Protein AF-A0A849S636-F1 (afdb_monomer)

Structure (mmCIF, N/CA/C/O backbone):
data_AF-A0A849S636-F1
#
_entry.id   AF-A0A849S636-F1
#
loop_
_atom_site.group_PDB
_atom_site.id
_atom_site.type_symbol
_atom_site.label_atom_id
_atom_site.label_alt_id
_atom_site.label_comp_id
_atom_site.label_asym_id
_atom_site.label_entity_id
_atom_site.label_seq_id
_atom_site.pdbx_PDB_ins_code
_atom_site.Cartn_x
_atom_site.Cartn_y
_atom_site.Cartn_z
_atom_site.occupancy
_atom_site.B_iso_or_equiv
_atom_site.auth_seq_id
_atom_site.auth_comp_id
_atom_site.auth_asym_id
_atom_site.auth_atom_id
_atom_site.pdbx_PDB_model_num
ATOM 1 N N . MET A 1 1 ? -4.648 1.245 20.696 1.00 44.38 1 MET A N 1
ATOM 2 C CA . MET A 1 1 ? -3.446 0.799 19.975 1.00 44.38 1 MET A CA 1
ATOM 3 C C . MET A 1 1 ? -3.841 0.843 18.514 1.00 44.38 1 MET A C 1
ATOM 5 O O . MET A 1 1 ? -4.374 -0.141 18.025 1.00 44.38 1 MET A O 1
ATOM 9 N N . GLY A 1 2 ? -3.817 2.039 17.916 1.00 49.69 2 GLY A N 1
ATOM 10 C CA . GLY A 1 2 ? -4.003 2.173 16.470 1.00 49.69 2 GLY A CA 1
ATOM 11 C C . GLY A 1 2 ? -2.745 1.643 15.792 1.00 49.69 2 GLY A C 1
ATOM 12 O O . GLY A 1 2 ? -1.677 1.720 16.397 1.00 49.69 2 GLY A O 1
ATOM 13 N N . LEU A 1 3 ? -2.873 1.034 14.613 1.00 61.09 3 LEU A N 1
ATOM 14 C CA . LEU A 1 3 ? -1.691 0.626 13.860 1.00 61.09 3 LEU A CA 1
ATOM 15 C C . LEU A 1 3 ? -0.896 1.871 13.469 1.00 61.09 3 LEU A C 1
ATOM 17 O O . LEU A 1 3 ? -1.423 2.729 12.755 1.00 61.09 3 LEU A O 1
ATOM 21 N N . ASP A 1 4 ? 0.368 1.905 13.881 1.00 78.56 4 ASP A N 1
ATOM 22 C CA . ASP A 1 4 ? 1.337 2.862 13.363 1.00 78.56 4 ASP A CA 1
ATOM 23 C C . ASP A 1 4 ? 1.599 2.558 11.878 1.00 78.56 4 ASP A C 1
ATOM 25 O O . ASP A 1 4 ? 1.602 1.392 11.451 1.00 78.56 4 ASP A O 1
ATOM 29 N N . ILE A 1 5 ? 1.902 3.585 11.080 1.00 81.88 5 ILE A N 1
ATOM 30 C CA . ILE A 1 5 ? 2.323 3.423 9.669 1.00 81.88 5 ILE A CA 1
ATOM 31 C C . ILE A 1 5 ? 3.426 2.362 9.527 1.00 81.88 5 ILE A C 1
ATOM 33 O O . ILE A 1 5 ? 3.434 1.588 8.568 1.00 81.88 5 ILE A O 1
ATOM 37 N N . ILE A 1 6 ? 4.323 2.289 10.510 1.00 83.31 6 ILE A N 1
ATOM 38 C CA . ILE A 1 6 ? 5.433 1.335 10.576 1.00 83.31 6 ILE A CA 1
ATOM 39 C C . ILE A 1 6 ? 4.935 -0.120 10.572 1.00 83.31 6 ILE A C 1
ATOM 41 O O . ILE A 1 6 ? 5.488 -0.959 9.860 1.00 83.31 6 ILE A O 1
ATOM 45 N N . GLU A 1 7 ? 3.887 -0.435 11.337 1.00 84.81 7 GLU A N 1
ATOM 46 C CA . GLU A 1 7 ? 3.350 -1.797 11.435 1.00 84.81 7 GLU A CA 1
ATOM 47 C C . GLU A 1 7 ? 2.673 -2.216 10.129 1.00 84.81 7 GLU A C 1
ATOM 49 O O . GLU A 1 7 ? 2.912 -3.314 9.619 1.00 84.81 7 GLU A O 1
ATOM 54 N N . PHE A 1 8 ? 1.903 -1.309 9.528 1.00 85.75 8 PHE A N 1
ATOM 55 C CA . PHE A 1 8 ? 1.291 -1.541 8.223 1.00 85.75 8 PHE A CA 1
ATOM 56 C C . PHE A 1 8 ? 2.334 -1.750 7.121 1.00 85.75 8 PHE A C 1
ATOM 58 O O . PHE A 1 8 ? 2.191 -2.655 6.294 1.00 85.75 8 PHE A O 1
ATOM 65 N N . VAL A 1 9 ? 3.404 -0.956 7.125 1.00 87.12 9 VAL A N 1
ATOM 66 C CA . VAL A 1 9 ? 4.506 -1.090 6.168 1.00 87.12 9 VAL A CA 1
ATOM 67 C C . VAL A 1 9 ? 5.201 -2.434 6.348 1.00 87.12 9 VAL A C 1
ATOM 69 O O . VAL A 1 9 ? 5.342 -3.154 5.363 1.00 87.12 9 VAL A O 1
ATOM 72 N N . MET A 1 10 ? 5.525 -2.840 7.579 1.00 86.50 10 MET A N 1
ATOM 73 C CA . MET A 1 10 ? 6.100 -4.164 7.855 1.00 86.50 10 MET A CA 1
ATOM 74 C C . MET A 1 10 ? 5.175 -5.314 7.426 1.00 86.50 10 MET A C 1
ATOM 76 O O . MET A 1 10 ? 5.638 -6.322 6.882 1.00 86.50 10 MET A O 1
ATOM 80 N N . ALA A 1 11 ? 3.862 -5.185 7.642 1.00 88.50 11 ALA A N 1
ATOM 81 C CA . ALA A 1 11 ? 2.884 -6.177 7.202 1.00 88.50 11 ALA A CA 1
ATOM 82 C C . ALA A 1 11 ? 2.853 -6.291 5.671 1.00 88.50 11 ALA A C 1
ATOM 84 O O . ALA A 1 11 ? 2.904 -7.399 5.130 1.00 88.50 11 ALA A O 1
ATOM 85 N N . ALA A 1 12 ? 2.834 -5.156 4.968 1.00 87.81 12 ALA A N 1
ATOM 86 C CA . ALA A 1 12 ? 2.889 -5.115 3.513 1.00 87.81 12 ALA A CA 1
ATOM 87 C C . ALA A 1 12 ? 4.218 -5.682 2.980 1.00 87.81 12 ALA A C 1
ATOM 89 O O . ALA A 1 12 ? 4.212 -6.554 2.113 1.00 87.81 12 ALA A O 1
ATOM 90 N N . GLU A 1 13 ? 5.362 -5.266 3.522 1.00 89.06 13 GLU A N 1
ATOM 91 C CA . GLU A 1 13 ? 6.678 -5.813 3.176 1.00 89.06 13 GLU A CA 1
ATOM 92 C C . GLU A 1 13 ? 6.714 -7.334 3.282 1.00 89.06 13 GLU A C 1
ATOM 94 O O . GLU A 1 13 ? 7.191 -8.006 2.369 1.00 89.06 13 GLU A O 1
ATOM 99 N N . LYS A 1 14 ? 6.174 -7.891 4.367 1.00 88.38 14 LYS A N 1
ATOM 100 C CA . LYS A 1 14 ? 6.123 -9.337 4.580 1.00 88.38 14 LYS A CA 1
ATOM 101 C C . LYS A 1 14 ? 5.181 -10.036 3.599 1.00 88.38 14 LYS A C 1
ATOM 103 O O . LYS A 1 14 ? 5.549 -11.076 3.058 1.00 88.38 14 LYS A O 1
ATOM 108 N N . GLU A 1 15 ? 4.002 -9.468 3.354 1.00 86.12 15 GLU A N 1
ATOM 109 C CA . GLU A 1 15 ? 2.980 -10.013 2.445 1.00 86.12 15 GLU A CA 1
ATOM 110 C C . GLU A 1 15 ? 3.463 -10.051 0.987 1.00 86.12 15 GLU A C 1
ATOM 112 O O . GLU A 1 15 ? 3.237 -11.025 0.268 1.00 86.12 15 GLU A O 1
ATOM 117 N N . PHE A 1 16 ? 4.154 -9.001 0.541 1.00 85.69 16 PHE A N 1
ATOM 118 C CA . PHE A 1 16 ? 4.708 -8.907 -0.813 1.00 85.69 16 PHE A CA 1
ATOM 119 C C . PHE A 1 16 ? 6.141 -9.457 -0.917 1.00 85.69 16 PHE A C 1
ATOM 121 O O . PHE A 1 16 ? 6.684 -9.617 -2.017 1.00 85.69 16 PHE A O 1
ATOM 128 N N . GLY A 1 17 ? 6.768 -9.747 0.223 1.00 86.12 17 GLY A N 1
ATOM 129 C CA . GLY A 1 17 ? 8.172 -10.114 0.320 1.00 86.12 17 GLY A CA 1
ATOM 130 C C . GLY A 1 17 ? 9.075 -9.020 -0.244 1.00 86.12 17 GLY A C 1
ATOM 131 O O . GLY A 1 17 ? 9.906 -9.316 -1.095 1.00 86.12 17 GLY A O 1
ATOM 132 N N . LEU A 1 18 ? 8.912 -7.766 0.163 1.00 87.44 18 LEU A N 1
ATOM 133 C CA . LEU A 1 18 ? 9.702 -6.610 -0.279 1.00 87.44 18 LEU A CA 1
ATOM 134 C C . LEU A 1 18 ? 10.528 -6.019 0.872 1.00 87.44 18 LEU A C 1
ATOM 136 O O . LEU A 1 18 ? 10.370 -6.413 2.019 1.00 87.44 18 LEU A O 1
ATOM 140 N N . GLN A 1 19 ? 11.425 -5.090 0.536 1.00 86.25 19 GLN A N 1
ATOM 141 C CA . GLN A 1 19 ? 12.079 -4.197 1.495 1.00 86.25 19 GLN A CA 1
ATOM 142 C C . GLN A 1 19 ? 11.809 -2.755 1.06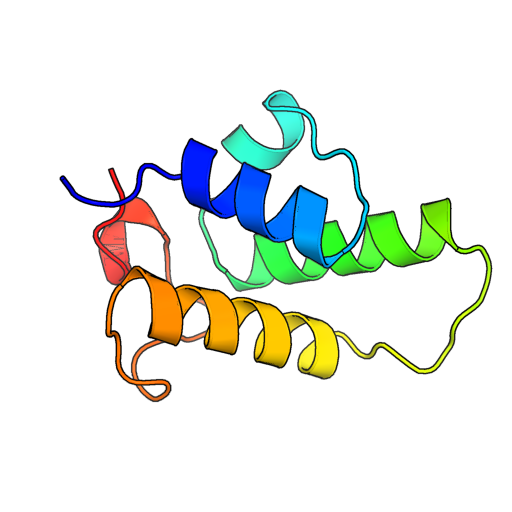1 1.00 86.25 19 GLN A C 1
ATOM 144 O O . GLN A 1 19 ? 12.198 -2.346 -0.040 1.00 86.25 19 GLN A O 1
ATOM 149 N N . LEU A 1 20 ? 11.103 -2.027 1.914 1.00 86.88 20 LEU A N 1
ATOM 150 C CA . LEU A 1 20 ? 10.694 -0.641 1.779 1.00 86.88 20 LEU A CA 1
ATOM 151 C C . LEU A 1 20 ? 11.441 0.168 2.844 1.00 86.88 20 LEU A C 1
ATOM 153 O O . LEU A 1 20 ? 11.069 0.161 4.012 1.00 86.88 20 LEU A O 1
ATOM 157 N N . PRO A 1 21 ? 12.527 0.854 2.470 1.00 84.88 21 PRO A N 1
ATOM 158 C CA . PRO A 1 21 ? 13.280 1.623 3.443 1.00 84.88 21 PRO A CA 1
ATOM 159 C C . PRO A 1 21 ? 12.457 2.821 3.950 1.00 84.88 21 PRO A C 1
ATOM 161 O O . PRO A 1 21 ? 11.674 3.417 3.203 1.00 84.88 21 PRO A O 1
ATOM 164 N N . ASP A 1 22 ? 12.674 3.202 5.212 1.00 82.12 22 ASP A N 1
ATOM 165 C CA . ASP A 1 22 ? 11.926 4.277 5.886 1.00 82.12 22 ASP A CA 1
ATOM 166 C C . ASP A 1 22 ? 11.994 5.609 5.141 1.00 82.12 22 ASP A C 1
ATOM 168 O O . ASP A 1 22 ? 11.056 6.400 5.173 1.00 82.12 22 ASP A O 1
ATOM 172 N N . ASN A 1 23 ? 13.102 5.865 4.440 1.00 84.19 23 ASN A N 1
ATOM 173 C CA . ASN A 1 23 ? 13.248 7.069 3.638 1.00 84.19 23 ASN A CA 1
ATOM 174 C C . ASN A 1 23 ? 12.224 7.120 2.503 1.00 84.19 23 ASN A C 1
ATOM 176 O O . ASN A 1 23 ? 11.788 8.205 2.182 1.00 84.19 23 ASN A O 1
ATOM 180 N N . GLU A 1 24 ? 11.833 6.000 1.896 1.00 85.81 24 GLU A N 1
ATOM 181 C CA . GLU A 1 24 ? 10.808 5.975 0.851 1.00 85.81 24 GLU A CA 1
ATOM 182 C C . GLU A 1 24 ? 9.409 6.054 1.460 1.00 85.81 24 GLU A C 1
ATOM 184 O O . GLU A 1 24 ? 8.580 6.842 1.011 1.00 85.81 24 GLU A O 1
ATOM 189 N N . VAL A 1 25 ? 9.172 5.279 2.518 1.00 83.38 25 VAL A N 1
ATOM 190 C CA . VAL A 1 25 ? 7.887 5.206 3.227 1.00 83.38 25 VAL A CA 1
ATOM 191 C C . VAL A 1 25 ? 7.526 6.545 3.871 1.00 83.38 25 VAL A C 1
ATOM 193 O O . VAL A 1 25 ? 6.378 6.968 3.797 1.00 83.38 25 VAL A O 1
ATOM 196 N N . GLY A 1 26 ? 8.499 7.256 4.439 1.00 80.44 26 GLY A N 1
ATOM 197 C CA . GLY A 1 26 ? 8.285 8.551 5.085 1.00 80.44 26 GLY A CA 1
ATOM 198 C C . GLY A 1 26 ? 7.852 9.671 4.134 1.00 80.44 26 GLY A C 1
ATOM 199 O O . GLY A 1 26 ? 7.299 10.669 4.591 1.00 80.44 26 GLY A O 1
ATOM 200 N N . PHE A 1 27 ? 8.061 9.525 2.820 1.00 83.25 27 PHE A N 1
ATOM 201 C CA . PHE A 1 27 ? 7.519 10.463 1.827 1.00 83.25 27 PHE A CA 1
ATOM 202 C C . PHE A 1 27 ? 6.101 10.109 1.381 1.00 83.25 27 PHE A C 1
ATOM 204 O O . PHE A 1 27 ? 5.435 10.934 0.755 1.00 83.25 27 PHE A O 1
ATOM 211 N N . ILE A 1 28 ? 5.637 8.897 1.673 1.00 86.94 28 ILE A N 1
ATOM 212 C CA . ILE A 1 28 ? 4.346 8.406 1.216 1.00 86.94 28 ILE A CA 1
ATOM 213 C C . ILE A 1 28 ? 3.269 8.927 2.150 1.00 86.94 28 ILE A C 1
ATOM 215 O O . ILE A 1 28 ? 3.215 8.598 3.332 1.00 86.94 28 ILE A O 1
ATOM 219 N N . THR A 1 29 ? 2.367 9.724 1.590 1.00 87.56 29 THR A N 1
ATOM 220 C CA . THR A 1 29 ? 1.247 10.290 2.349 1.00 87.56 29 THR A CA 1
ATOM 221 C C . THR A 1 29 ? -0.076 9.632 1.995 1.00 87.56 29 THR A C 1
ATOM 223 O O . THR A 1 29 ? -1.002 9.658 2.805 1.00 87.56 29 THR A O 1
ATOM 226 N N . THR A 1 30 ? -0.166 9.022 0.809 1.00 91.12 30 THR A N 1
ATOM 227 C CA . THR A 1 30 ? -1.406 8.471 0.248 1.00 91.12 30 THR A CA 1
ATOM 228 C C . THR A 1 30 ? -1.300 6.993 -0.116 1.00 91.12 30 THR A C 1
ATOM 230 O O . THR A 1 30 ? -0.235 6.488 -0.480 1.00 91.12 30 THR A O 1
ATOM 233 N N . VAL A 1 31 ? -2.437 6.291 -0.096 1.00 90.12 31 VAL A N 1
ATOM 234 C CA . VAL A 1 31 ? -2.511 4.866 -0.466 1.00 90.12 31 VAL A CA 1
ATOM 235 C C . VAL A 1 31 ? -2.071 4.638 -1.914 1.00 90.12 31 VAL A C 1
ATOM 2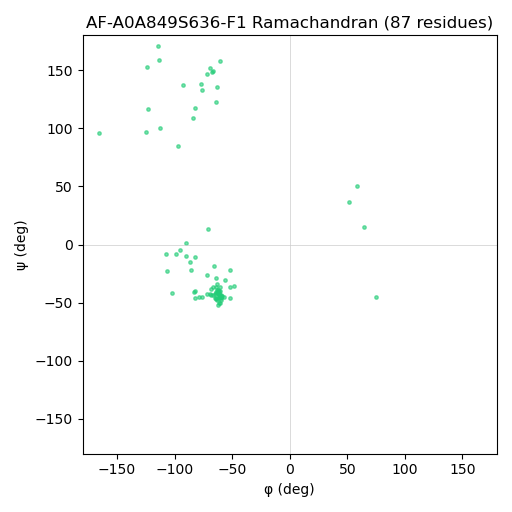37 O O . VAL A 1 31 ? -1.425 3.636 -2.221 1.00 90.12 31 VAL A O 1
ATOM 240 N N . GLY A 1 32 ? -2.385 5.563 -2.821 1.00 90.19 32 GLY A N 1
ATOM 241 C CA . GLY A 1 32 ? -1.991 5.487 -4.227 1.00 90.19 32 GLY A CA 1
ATOM 242 C C . GLY A 1 32 ? -0.477 5.560 -4.426 1.00 90.19 32 GLY A C 1
ATOM 243 O O . GLY A 1 32 ? 0.069 4.772 -5.199 1.00 90.19 32 GLY A O 1
ATOM 244 N N . GLU A 1 33 ? 0.207 6.447 -3.696 1.00 91.25 33 GLU A N 1
ATOM 245 C CA . GLU A 1 33 ? 1.674 6.519 -3.683 1.00 91.25 33 GLU A CA 1
ATOM 246 C C . GLU A 1 33 ? 2.281 5.212 -3.169 1.00 91.25 33 GLU A C 1
ATOM 248 O O . GLU A 1 33 ? 3.157 4.646 -3.826 1.00 91.25 33 GLU A O 1
ATOM 253 N N . PHE A 1 34 ? 1.752 4.674 -2.066 1.00 89.94 34 PHE A N 1
ATOM 254 C CA . PHE A 1 3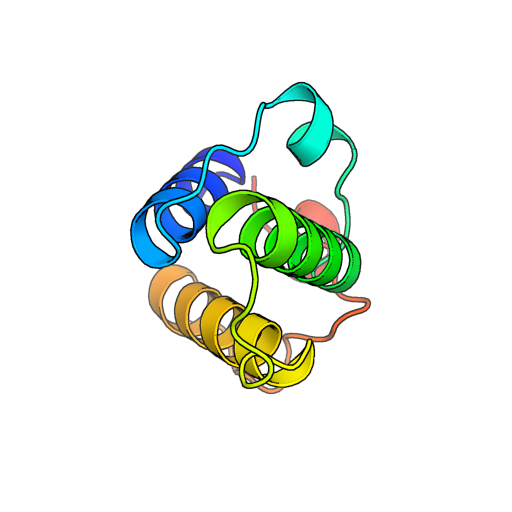4 ? 2.195 3.391 -1.515 1.00 89.94 34 PHE A CA 1
ATOM 255 C C . PHE A 1 34 ? 2.017 2.235 -2.503 1.00 89.94 34 PHE A C 1
ATOM 257 O O . PHE A 1 34 ? 2.923 1.432 -2.725 1.00 89.94 34 PHE A O 1
ATOM 264 N N . THR A 1 35 ? 0.855 2.182 -3.154 1.00 89.81 35 THR A N 1
ATOM 265 C CA . THR A 1 35 ? 0.531 1.165 -4.162 1.00 89.81 35 THR A CA 1
ATOM 266 C C . THR A 1 35 ? 1.503 1.234 -5.339 1.00 89.81 35 THR A C 1
ATOM 268 O O . THR A 1 35 ? 2.018 0.206 -5.783 1.00 89.81 35 THR A O 1
ATOM 271 N N . ASN A 1 36 ? 1.790 2.442 -5.832 1.00 89.25 36 ASN A N 1
ATOM 272 C CA . ASN A 1 36 ? 2.778 2.653 -6.889 1.00 89.25 36 ASN A CA 1
ATOM 273 C C . ASN A 1 36 ? 4.177 2.207 -6.464 1.00 89.25 36 ASN A C 1
ATOM 275 O O . ASN A 1 36 ? 4.865 1.551 -7.247 1.00 89.25 36 ASN A O 1
ATOM 279 N N . LEU A 1 37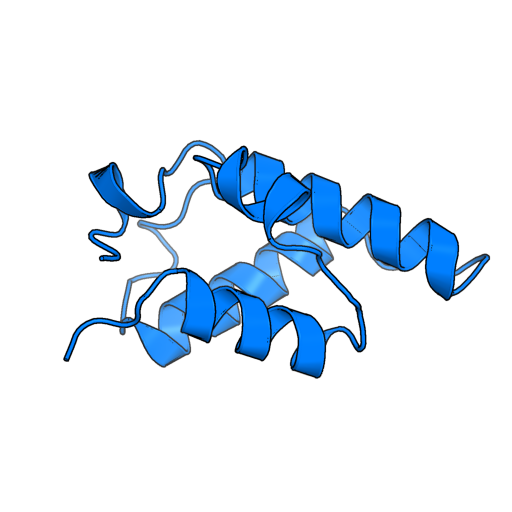 ? 4.585 2.530 -5.238 1.00 89.56 37 LEU A N 1
ATOM 280 C CA . LEU A 1 37 ? 5.883 2.141 -4.701 1.00 89.56 37 LEU A CA 1
ATOM 281 C C . LEU A 1 37 ? 6.036 0.615 -4.664 1.00 89.56 37 LEU A C 1
ATOM 283 O O . LEU A 1 37 ? 7.003 0.073 -5.202 1.00 89.56 37 LEU A O 1
ATOM 287 N N . ILE A 1 38 ? 5.048 -0.089 -4.103 1.00 88.56 38 ILE A N 1
ATOM 288 C CA . ILE A 1 38 ? 5.038 -1.556 -4.057 1.00 88.56 38 ILE A CA 1
ATOM 289 C C . ILE A 1 38 ? 5.077 -2.136 -5.465 1.00 88.56 38 ILE A C 1
ATOM 291 O O . ILE A 1 38 ? 5.866 -3.040 -5.728 1.00 88.56 38 ILE A O 1
ATOM 295 N N . HIS A 1 39 ? 4.282 -1.599 -6.390 1.00 87.06 39 HIS A N 1
ATOM 296 C CA . HIS A 1 39 ? 4.288 -2.044 -7.780 1.00 87.06 39 HIS A CA 1
ATOM 297 C C . HIS A 1 39 ? 5.688 -1.919 -8.413 1.00 87.06 39 HIS A C 1
ATOM 299 O O . HIS A 1 39 ? 6.170 -2.869 -9.031 1.00 87.06 39 HIS A O 1
ATOM 305 N N . GLN A 1 40 ? 6.382 -0.791 -8.217 1.00 86.62 40 GLN A N 1
ATOM 306 C CA . GLN A 1 40 ? 7.751 -0.609 -8.717 1.00 86.62 40 GLN A CA 1
ATOM 307 C C . GLN A 1 40 ? 8.749 -1.580 -8.076 1.00 86.62 40 GLN A C 1
ATOM 309 O O . GLN A 1 40 ? 9.589 -2.158 -8.768 1.00 86.62 40 GLN A O 1
ATOM 314 N N . LYS A 1 41 ? 8.650 -1.803 -6.763 1.00 87.94 41 LYS A N 1
ATOM 315 C CA . LYS A 1 41 ? 9.532 -2.725 -6.034 1.00 87.94 41 LYS A CA 1
ATOM 316 C C . LYS A 1 41 ? 9.292 -4.182 -6.426 1.00 87.94 41 LYS A C 1
ATOM 318 O O . LYS A 1 41 ? 10.255 -4.933 -6.570 1.00 87.94 41 LYS A O 1
ATOM 323 N N . LEU A 1 42 ? 8.037 -4.574 -6.656 1.00 85.12 42 LEU A N 1
ATOM 324 C CA . LEU A 1 42 ? 7.678 -5.892 -7.184 1.00 85.12 42 LEU A CA 1
ATOM 325 C C . LEU A 1 42 ? 8.306 -6.124 -8.559 1.00 85.12 42 LEU A C 1
ATOM 327 O O . LEU A 1 42 ? 8.906 -7.175 -8.775 1.00 85.12 42 LEU A O 1
ATOM 331 N N . LEU A 1 43 ? 8.225 -5.139 -9.459 1.00 82.62 43 LEU A N 1
ATOM 332 C CA . LEU A 1 43 ? 8.867 -5.208 -10.776 1.00 82.62 43 LEU A CA 1
ATOM 333 C C . LEU A 1 43 ? 10.385 -5.377 -10.652 1.00 82.62 43 LEU A C 1
ATOM 335 O O . LEU A 1 43 ? 10.956 -6.267 -11.278 1.00 82.62 43 LEU A 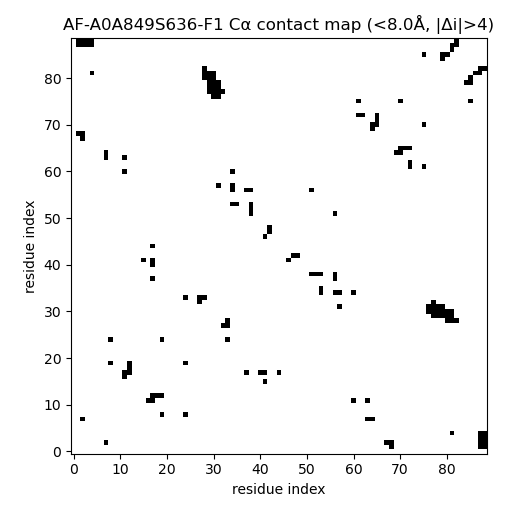O 1
ATOM 339 N N . ALA A 1 44 ? 11.028 -4.563 -9.811 1.00 83.81 44 ALA A N 1
ATOM 340 C CA . ALA A 1 44 ? 12.473 -4.615 -9.604 1.00 83.81 44 ALA A CA 1
ATOM 341 C C . ALA A 1 44 ? 12.942 -5.940 -8.976 1.00 83.81 44 ALA A C 1
ATOM 343 O O . ALA A 1 44 ? 14.011 -6.436 -9.326 1.00 83.81 44 ALA A O 1
ATOM 344 N N . LYS A 1 45 ? 12.154 -6.522 -8.060 1.00 81.94 45 LYS A N 1
ATOM 345 C CA . LYS A 1 45 ? 12.516 -7.753 -7.344 1.00 81.94 45 LYS A CA 1
ATOM 346 C C . LYS A 1 45 ? 12.233 -9.025 -8.142 1.00 81.94 45 LYS A C 1
ATOM 348 O O . LYS A 1 45 ? 13.071 -9.922 -8.159 1.00 81.94 45 LYS A O 1
ATOM 353 N N . TYR A 1 46 ? 11.058 -9.128 -8.761 1.00 77.75 46 TYR A N 1
ATOM 354 C CA . TYR A 1 46 ? 10.608 -10.356 -9.428 1.00 77.75 46 TYR A CA 1
ATOM 355 C C . TYR A 1 46 ? 10.896 -10.372 -10.933 1.00 77.75 46 TYR A C 1
ATOM 357 O O . TYR A 1 46 ? 10.691 -11.397 -11.581 1.00 77.75 46 TYR A O 1
ATOM 365 N N . GLY A 1 47 ? 11.424 -9.279 -11.493 1.00 63.59 47 GLY A N 1
ATOM 366 C CA . GLY A 1 47 ? 12.003 -9.225 -12.835 1.00 63.59 47 GLY A CA 1
ATOM 367 C C . GLY A 1 47 ? 10.979 -9.227 -13.967 1.00 63.59 47 GLY A C 1
ATOM 368 O O . GLY A 1 47 ? 11.125 -8.417 -14.869 1.00 63.59 47 GLY A O 1
ATOM 369 N N . LEU A 1 48 ? 9.948 -10.082 -13.924 1.00 56.25 48 LEU A N 1
ATOM 370 C CA . LEU A 1 48 ? 8.811 -10.138 -14.849 1.00 56.25 48 LEU A CA 1
ATOM 371 C C . LEU A 1 48 ? 7.674 -11.007 -14.266 1.00 56.25 48 LEU A C 1
ATOM 373 O O . LEU A 1 48 ? 7.631 -12.217 -14.474 1.00 56.25 48 LEU A O 1
ATOM 377 N N . THR A 1 49 ? 6.684 -10.387 -13.625 1.00 50.62 49 THR A N 1
ATOM 378 C CA . THR A 1 49 ? 5.327 -10.958 -13.516 1.00 50.62 49 THR A CA 1
ATOM 379 C C . THR A 1 49 ? 4.333 -9.927 -14.048 1.00 50.62 49 THR A C 1
ATOM 381 O O . THR A 1 49 ? 3.955 -9.022 -13.305 1.00 50.62 49 THR A O 1
ATOM 384 N N . PRO A 1 50 ? 3.896 -10.025 -15.320 1.00 50.06 50 PRO A N 1
ATOM 385 C CA . PRO A 1 50 ? 2.986 -9.057 -15.946 1.00 50.06 50 PRO A CA 1
ATOM 386 C C . PRO A 1 50 ? 1.540 -9.128 -15.414 1.00 50.06 50 PRO A C 1
ATOM 388 O O . PRO A 1 50 ? 0.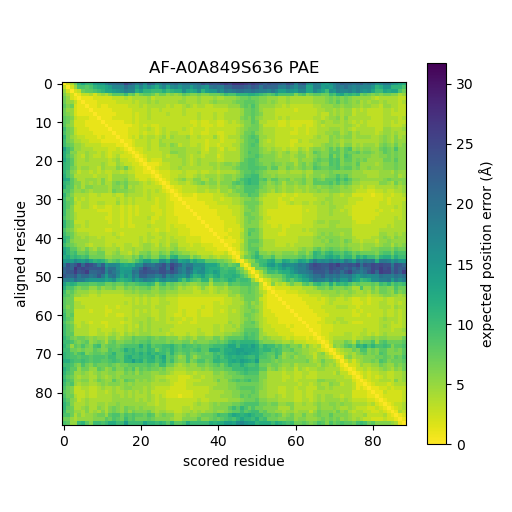630 -8.569 -16.014 1.00 50.06 50 PRO A O 1
ATOM 391 N N . CYS A 1 51 ? 1.306 -9.819 -14.298 1.00 49.75 51 CYS A N 1
ATOM 392 C CA . CYS A 1 51 ? -0.018 -10.136 -13.769 1.00 49.75 51 CYS A CA 1
ATOM 393 C C . CYS A 1 51 ? -0.416 -9.350 -12.507 1.00 49.75 51 CYS A C 1
ATOM 395 O O . CYS A 1 51 ? -1.581 -9.406 -12.124 1.00 49.75 51 CYS A O 1
ATOM 397 N N . LEU A 1 52 ? 0.486 -8.582 -11.884 1.00 61.97 52 LEU A N 1
ATOM 398 C CA . LEU A 1 52 ? 0.120 -7.662 -10.799 1.00 61.97 52 LEU A CA 1
ATOM 399 C C . LEU A 1 52 ? -0.057 -6.243 -11.343 1.00 61.97 52 LEU A C 1
ATOM 401 O O . LEU A 1 52 ? 0.853 -5.418 -11.313 1.00 61.97 52 LEU A O 1
ATOM 405 N N . SER A 1 53 ? -1.253 -5.954 -11.851 1.00 79.06 53 SER A N 1
ATOM 406 C CA . SER A 1 53 ? -1.678 -4.582 -12.139 1.00 79.06 53 SER A CA 1
ATOM 407 C C . SER A 1 53 ? -1.672 -3.741 -10.858 1.00 79.06 53 SER A C 1
ATOM 409 O O . SER A 1 53 ? -1.769 -4.276 -9.753 1.00 79.06 53 SER A O 1
ATOM 411 N N . ASN A 1 54 ? -1.587 -2.414 -10.992 1.00 83.44 54 ASN A N 1
ATOM 412 C CA . ASN A 1 54 ? -1.694 -1.496 -9.851 1.00 83.44 54 ASN A CA 1
ATOM 413 C C . ASN A 1 54 ? -2.956 -1.780 -9.013 1.00 83.44 54 ASN A C 1
ATOM 415 O O . ASN A 1 54 ? -2.893 -1.784 -7.790 1.00 83.44 54 ASN A O 1
ATOM 419 N N . ASP A 1 55 ? -4.055 -2.143 -9.679 1.00 85.56 55 ASP A N 1
ATOM 420 C CA . ASP A 1 55 ? -5.301 -2.589 -9.051 1.00 85.56 55 ASP A CA 1
ATOM 421 C C . ASP A 1 55 ? -5.145 -3.827 -8.164 1.00 85.56 55 ASP A C 1
ATOM 423 O O . ASP A 1 55 ? -5.622 -3.827 -7.039 1.00 85.56 55 ASP A O 1
ATOM 427 N N . ALA A 1 56 ? -4.416 -4.854 -8.604 1.00 86.94 56 ALA A N 1
ATOM 428 C CA . ALA A 1 56 ? -4.224 -6.066 -7.806 1.00 86.94 56 ALA A CA 1
ATOM 429 C C . ALA A 1 56 ? -3.403 -5.794 -6.533 1.00 86.94 56 ALA A C 1
ATOM 431 O O . ALA A 1 56 ? -3.657 -6.369 -5.473 1.00 86.94 56 ALA A O 1
ATOM 432 N N . VAL A 1 57 ? -2.413 -4.902 -6.634 1.00 88.75 57 VAL A N 1
ATOM 433 C CA . VAL A 1 57 ? -1.641 -4.434 -5.475 1.00 88.75 57 VAL A CA 1
ATOM 434 C C . VAL A 1 57 ? -2.544 -3.627 -4.542 1.00 88.75 57 VAL A C 1
ATOM 436 O O . VAL A 1 57 ? -2.523 -3.846 -3.331 1.00 88.75 57 VAL A O 1
ATOM 439 N N . PHE A 1 58 ? -3.375 -2.748 -5.104 1.00 89.81 58 PHE A N 1
ATOM 440 C CA . PHE A 1 58 ? -4.331 -1.948 -4.349 1.00 89.81 58 PHE A CA 1
ATOM 441 C C . PHE A 1 58 ? -5.355 -2.817 -3.618 1.00 89.81 58 PHE A C 1
ATOM 443 O O . PHE A 1 58 ? -5.612 -2.569 -2.448 1.00 89.81 58 PHE A O 1
ATOM 450 N N . ASP A 1 59 ? -5.889 -3.860 -4.250 1.00 89.00 59 ASP A N 1
ATOM 451 C CA . ASP A 1 59 ? -6.837 -4.787 -3.626 1.00 89.00 59 ASP A CA 1
ATOM 452 C C . ASP A 1 59 ? -6.209 -5.532 -2.445 1.00 89.00 59 ASP A C 1
ATOM 454 O O . ASP A 1 59 ? -6.843 -5.688 -1.401 1.00 89.00 59 ASP A O 1
ATOM 458 N N . LYS A 1 60 ? -4.937 -5.933 -2.563 1.00 88.44 60 LYS A N 1
ATOM 459 C CA . LYS A 1 60 ? -4.182 -6.526 -1.449 1.00 88.44 60 LYS A CA 1
ATOM 460 C C . LYS A 1 60 ? -3.956 -5.532 -0.309 1.00 88.44 60 LYS A C 1
ATOM 462 O O . LYS A 1 60 ? -4.185 -5.879 0.846 1.00 88.44 60 LYS A O 1
ATOM 467 N N . ILE A 1 61 ? -3.548 -4.300 -0.618 1.00 88.56 61 ILE A N 1
ATOM 468 C CA . ILE A 1 61 ? -3.392 -3.235 0.386 1.00 88.56 61 ILE A CA 1
ATOM 469 C C . ILE A 1 61 ? -4.732 -2.929 1.057 1.00 88.56 61 ILE A C 1
ATOM 471 O O . ILE A 1 61 ? -4.808 -2.825 2.276 1.00 88.56 61 ILE A O 1
ATOM 475 N N . LYS A 1 62 ? -5.803 -2.829 0.271 1.00 88.38 62 LYS A N 1
ATOM 476 C CA . LYS A 1 62 ? -7.161 -2.623 0.759 1.00 88.38 62 LYS A CA 1
ATOM 477 C C . LYS A 1 62 ? -7.570 -3.762 1.686 1.00 88.38 62 LYS A C 1
ATOM 479 O O . LYS A 1 62 ? -8.080 -3.487 2.762 1.00 88.38 62 LYS A O 1
ATOM 484 N N . ALA A 1 63 ? -7.299 -5.015 1.328 1.00 88.44 63 ALA A N 1
ATOM 485 C CA . ALA A 1 63 ? -7.574 -6.159 2.193 1.00 88.44 63 ALA A CA 1
ATOM 486 C C . ALA A 1 63 ? -6.786 -6.101 3.513 1.00 88.44 63 ALA A C 1
ATOM 488 O O . ALA A 1 63 ? -7.358 -6.400 4.560 1.00 88.44 63 ALA A O 1
ATOM 489 N N . LEU A 1 64 ? -5.516 -5.678 3.483 1.00 87.62 64 LEU A N 1
ATOM 490 C CA . LEU A 1 64 ? -4.719 -5.446 4.693 1.00 87.62 64 LEU A CA 1
ATOM 491 C C . LEU A 1 64 ? -5.341 -4.347 5.562 1.00 87.62 64 LEU A C 1
ATOM 493 O O . LEU A 1 64 ? -5.610 -4.585 6.730 1.00 87.62 64 LEU A O 1
ATOM 497 N N . LEU A 1 65 ? -5.661 -3.185 4.993 1.00 83.94 65 LEU A N 1
ATOM 498 C CA . LEU A 1 65 ? -6.278 -2.077 5.731 1.00 83.94 65 LEU A CA 1
ATOM 499 C C . LEU A 1 65 ? -7.648 -2.450 6.314 1.00 83.94 65 LEU A C 1
ATOM 501 O O . LEU A 1 65 ? -7.927 -2.134 7.464 1.00 83.94 65 LEU A O 1
ATOM 505 N N . VAL A 1 66 ? -8.494 -3.162 5.565 1.00 86.44 66 VAL A N 1
ATOM 506 C CA . VAL A 1 66 ? -9.794 -3.656 6.056 1.00 86.44 66 VAL A CA 1
ATOM 507 C C . VAL A 1 66 ? -9.600 -4.631 7.218 1.00 86.44 66 VAL A C 1
ATOM 509 O O . VAL A 1 66 ? -10.346 -4.587 8.192 1.00 86.44 66 VAL A O 1
ATOM 512 N N . LYS A 1 67 ? -8.604 -5.517 7.130 1.00 82.00 67 LYS A N 1
ATOM 513 C CA . LYS A 1 67 ? -8.330 -6.522 8.161 1.00 82.00 67 LYS A CA 1
ATOM 514 C C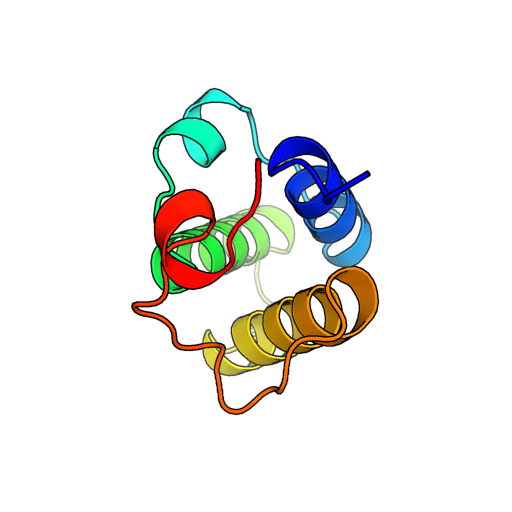 . LYS A 1 67 ? -7.743 -5.909 9.434 1.00 82.00 67 LYS A C 1
ATOM 516 O O . LYS A 1 67 ? -8.146 -6.310 10.520 1.00 82.00 67 LYS A O 1
ATOM 521 N N . GLU A 1 68 ? -6.812 -4.973 9.286 1.00 77.38 68 GLU A N 1
ATOM 522 C CA . GLU A 1 68 ? -6.062 -4.374 10.394 1.00 77.38 68 GLU A CA 1
ATOM 523 C C . GLU A 1 68 ? -6.835 -3.223 11.066 1.00 77.38 68 GLU A C 1
ATOM 525 O O . GLU A 1 68 ? -6.880 -3.146 12.289 1.00 77.38 68 GLU A O 1
ATOM 530 N N . GLN A 1 69 ? -7.503 -2.360 10.291 1.00 70.38 69 GLN A N 1
ATOM 531 C CA . GLN A 1 69 ? -8.247 -1.201 10.816 1.00 70.38 69 GLN A CA 1
ATOM 532 C C . GLN A 1 69 ? -9.759 -1.448 10.948 1.00 70.38 69 GLN A C 1
ATOM 534 O O . GLN A 1 69 ? -10.486 -0.602 11.464 1.00 70.38 69 GLN A O 1
ATOM 539 N N . GLY A 1 70 ? -10.280 -2.571 10.439 1.00 72.31 70 GLY A N 1
ATOM 540 C CA . GLY A 1 70 ? -11.729 -2.811 10.389 1.00 72.31 70 GLY A CA 1
ATOM 541 C C . GLY A 1 70 ? -12.479 -1.830 9.479 1.00 72.31 70 GLY A C 1
ATOM 542 O O . GLY A 1 70 ? -13.703 -1.721 9.568 1.00 72.31 70 GLY A O 1
ATOM 543 N N . LEU A 1 71 ? -11.757 -1.097 8.625 1.00 78.81 71 LEU A N 1
ATOM 544 C CA . LEU A 1 71 ? -12.325 -0.086 7.743 1.00 78.81 71 LEU A CA 1
ATOM 545 C C . LEU A 1 71 ? -13.183 -0.720 6.657 1.00 78.81 71 LEU A C 1
ATOM 547 O O . LEU A 1 71 ? -12.946 -1.838 6.196 1.00 78.81 71 LEU A O 1
ATOM 551 N N . SER A 1 72 ? -14.167 0.039 6.188 1.00 77.31 72 SER A N 1
ATOM 552 C CA . SER A 1 72 ? -14.962 -0.380 5.043 1.00 77.31 72 SER A CA 1
ATOM 553 C C . SER A 1 72 ? -14.154 -0.180 3.764 1.00 77.31 72 SER A C 1
ATOM 555 O O . SER A 1 72 ? -13.621 0.898 3.515 1.00 77.31 72 SER A O 1
ATOM 557 N N . ALA A 1 73 ? -14.125 -1.186 2.885 1.00 78.19 73 ALA A N 1
ATOM 558 C CA . ALA A 1 73 ? -13.491 -1.092 1.565 1.00 78.19 73 ALA A CA 1
ATOM 559 C C . ALA A 1 73 ? -13.958 0.129 0.741 1.00 78.19 73 ALA A C 1
ATOM 561 O O . ALA A 1 73 ? -13.262 0.554 -0.181 1.00 78.19 73 ALA A O 1
ATOM 562 N N . SER A 1 74 ? -15.128 0.678 1.063 1.00 81.19 74 SER A N 1
ATOM 563 C CA . SER A 1 74 ? -15.698 1.889 0.474 1.00 81.19 74 SER A CA 1
ATOM 564 C C . SER A 1 74 ? -14.984 3.182 0.890 1.00 81.19 74 SER A C 1
ATOM 566 O O . SER A 1 74 ? -15.006 4.142 0.127 1.00 81.19 74 SER A O 1
ATOM 568 N N . GLU A 1 75 ? -14.345 3.215 2.062 1.00 81.81 75 GLU A N 1
ATOM 569 C CA . GLU A 1 75 ? -13.641 4.399 2.582 1.00 81.81 75 GLU A CA 1
ATOM 570 C C . GLU A 1 75 ? -12.201 4.499 2.070 1.00 81.81 75 GLU A C 1
ATOM 572 O O . GLU A 1 75 ? -11.628 5.583 2.000 1.00 81.81 75 GLU A O 1
ATOM 577 N N . ILE A 1 76 ? -11.624 3.375 1.644 1.00 86.75 76 ILE A N 1
ATOM 578 C CA . ILE A 1 76 ? -10.249 3.326 1.148 1.00 86.75 76 ILE A CA 1
ATOM 579 C C . ILE A 1 76 ? -10.225 3.712 -0.335 1.00 86.75 76 ILE A C 1
ATOM 581 O O . ILE A 1 76 ? -10.625 2.936 -1.217 1.00 86.75 76 ILE A O 1
ATOM 585 N N . GLN A 1 77 ? -9.691 4.900 -0.609 1.00 89.69 77 GLN A N 1
ATOM 586 C CA . GLN A 1 77 ? -9.438 5.439 -1.943 1.00 89.69 77 GLN A CA 1
ATOM 587 C C . GLN A 1 77 ? -7.931 5.570 -2.195 1.00 89.69 77 GLN A C 1
ATOM 589 O O . GLN A 1 77 ? -7.128 5.659 -1.272 1.00 89.69 77 GLN A O 1
ATOM 594 N N . ARG A 1 78 ? -7.517 5.629 -3.466 1.00 88.31 78 ARG A N 1
ATOM 595 C CA . ARG A 1 78 ? -6.101 5.870 -3.816 1.00 88.31 78 ARG A CA 1
ATOM 596 C C . ARG A 1 78 ? -5.620 7.252 -3.372 1.00 88.31 78 ARG A C 1
ATOM 598 O O . ARG A 1 78 ? -4.443 7.437 -3.097 1.00 88.31 78 ARG A O 1
ATOM 605 N N . THR A 1 79 ? -6.533 8.212 -3.310 1.00 89.88 79 THR A N 1
ATOM 606 C CA . THR A 1 79 ? -6.284 9.563 -2.805 1.00 89.88 79 THR A CA 1
ATOM 607 C C . THR A 1 79 ? -6.345 9.646 -1.285 1.00 89.88 79 THR A C 1
ATOM 609 O O . THR A 1 79 ? -5.944 10.673 -0.748 1.00 89.88 79 THR A O 1
ATOM 612 N N . SER A 1 80 ? -6.815 8.593 -0.602 1.00 90.25 80 SER A N 1
ATOM 613 C CA . SER A 1 80 ? -6.888 8.573 0.856 1.00 90.25 80 SER A CA 1
ATOM 614 C C . SER A 1 80 ? -5.493 8.661 1.456 1.00 90.25 80 SER A C 1
ATOM 616 O O . SER A 1 80 ? -4.559 7.979 1.019 1.00 90.25 80 SER A O 1
ATOM 618 N N . ARG A 1 81 ? -5.367 9.499 2.476 1.00 89.12 81 ARG A N 1
ATOM 619 C CA . ARG A 1 81 ? -4.159 9.702 3.264 1.00 89.12 81 ARG A CA 1
ATOM 620 C C . ARG A 1 81 ? -4.136 8.797 4.486 1.00 89.12 81 ARG A C 1
ATOM 622 O O . ARG A 1 81 ? -5.134 8.697 5.191 1.00 89.12 81 ARG A O 1
ATOM 629 N N . PHE A 1 82 ? -2.982 8.204 4.783 1.00 86.56 82 PHE A N 1
ATOM 630 C CA . PHE A 1 82 ? -2.840 7.280 5.916 1.00 86.56 82 PHE A CA 1
ATOM 631 C C . PHE A 1 82 ? -3.127 7.957 7.263 1.00 86.56 82 PHE A C 1
ATOM 633 O O . PHE A 1 82 ? -3.996 7.509 8.000 1.00 86.56 82 PHE A O 1
ATOM 640 N N . VAL A 1 83 ? -2.480 9.090 7.540 1.00 85.19 83 VAL A N 1
ATOM 641 C CA . VAL A 1 83 ? -2.679 9.812 8.809 1.00 85.19 83 VAL A CA 1
ATOM 642 C C . VAL A 1 83 ? -4.001 10.578 8.837 1.00 85.19 83 VAL A C 1
ATOM 644 O O . VAL A 1 83 ? -4.728 10.556 9.821 1.00 85.19 83 VAL A O 1
ATOM 647 N N . GLN A 1 84 ? -4.325 11.289 7.753 1.00 85.06 84 GLN A N 1
ATOM 648 C CA . GLN A 1 84 ? -5.446 12.239 7.761 1.00 85.0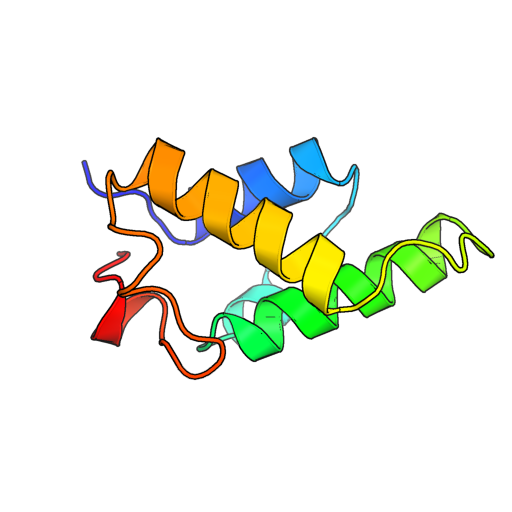6 84 GLN A CA 1
ATOM 649 C C . GLN A 1 84 ? -6.806 11.574 7.545 1.00 85.06 84 GLN A C 1
ATOM 651 O O . GLN A 1 84 ? -7.765 11.961 8.207 1.00 85.06 84 GLN A O 1
ATOM 656 N N . ASP A 1 85 ? -6.888 10.591 6.644 1.00 85.69 85 ASP A N 1
ATOM 657 C CA . ASP A 1 85 ? -8.165 9.973 6.269 1.00 85.69 85 ASP A CA 1
ATOM 658 C C . ASP A 1 85 ? -8.354 8.617 6.953 1.00 85.69 85 ASP A C 1
ATOM 660 O O . ASP A 1 85 ? -9.443 8.319 7.431 1.00 85.69 85 ASP A O 1
ATOM 664 N N . LEU A 1 86 ? -7.295 7.803 7.027 1.00 83.38 86 LEU A N 1
ATOM 665 C CA . LEU A 1 86 ? -7.334 6.475 7.654 1.00 83.38 86 LEU A CA 1
ATOM 666 C C . LEU A 1 86 ? -6.983 6.505 9.150 1.00 83.38 86 LEU A C 1
ATOM 668 O O . LEU A 1 86 ? -6.979 5.450 9.778 1.00 83.38 86 LEU A O 1
ATOM 672 N N . GLN A 1 87 ? -6.710 7.693 9.707 1.00 79.44 87 GLN A N 1
ATOM 673 C CA . GLN A 1 87 ? -6.425 7.924 11.131 1.00 79.44 87 GLN A CA 1
ATOM 674 C C . GLN A 1 87 ? -5.337 6.999 11.698 1.00 79.44 87 GLN A C 1
ATOM 676 O O . GLN A 1 87 ? -5.423 6.547 12.839 1.00 79.44 87 GLN A O 1
ATOM 681 N N . MET A 1 88 ? -4.329 6.696 10.880 1.00 79.81 88 MET A N 1
ATOM 682 C CA . MET A 1 88 ? -3.135 5.978 11.321 1.00 79.81 88 MET A CA 1
ATOM 683 C C . MET A 1 88 ? -2.209 6.933 12.077 1.00 79.81 88 MET A C 1
ATOM 685 O O . MET A 1 88 ? -2.042 8.074 11.638 1.00 79.81 88 MET A O 1
ATOM 689 N N . ASP A 1 89 ? -1.630 6.466 13.184 1.00 71.50 89 ASP A N 1
ATOM 690 C CA . ASP A 1 89 ? -0.614 7.206 13.951 1.00 71.50 89 ASP A CA 1
ATOM 691 C C . ASP A 1 89 ? 0.808 7.003 13.374 1.00 71.50 89 ASP A C 1
ATOM 693 O O . ASP A 1 89 ? 1.047 6.012 12.628 1.00 71.50 89 ASP A O 1
#

Solvent-accessible surface area 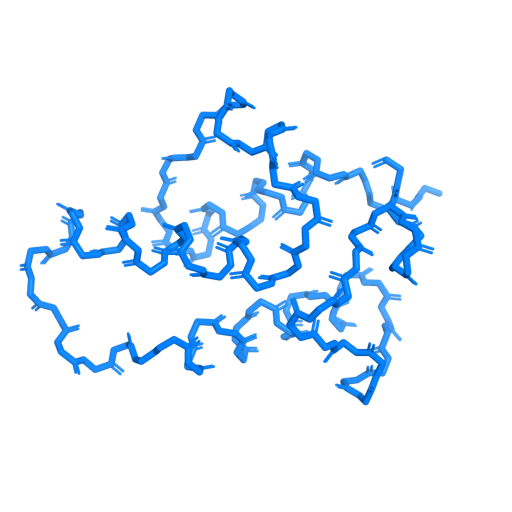(backbone atoms only — not comparable to full-atom values): 5271 Å² total; per-residue (Å²): 134,71,63,36,56,68,56,54,48,54,50,49,25,62,75,72,69,55,86,78,56,64,78,62,54,74,71,49,58,27,48,39,55,47,33,52,51,52,50,54,49,50,47,71,72,63,72,74,68,98,78,67,47,66,64,57,48,39,52,52,52,49,52,49,45,30,68,76,69,68,45,57,77,87,74,68,44,54,81,34,25,47,52,82,67,66,63,32,89

pLDDT: mean 81.95, std 10.44, range [44.38, 91.25]

Radius of gyration: 12.33 Å; Cα contacts (8 Å, |Δi|>4): 85; chains: 1; bounding box: 29×23×36 Å

Foldseek 3Di:
DFAALVNLVVVLCVVLVFDDDPVLSVVDFFQLSVLVVSVVRSCVVVVDDPPCDSVNSSVVSLVSLCVRLVDDSVQHDRRDTCCPRSVHD

Mean predicted aligned error: 5.81 Å

Nearest PDB structures (foldseek):
  1vku-assembly1_A  TM=8.737E-01  e=4.125E-01  Thermotoga maritima MSB8

Secondary structure (DSSP, 8-state):
-PPPHHHHHHHHHHHHT----HHHHTT--BHHHHHHHHHHHHHHHHS--TT--HHHHHHHHHHHHHHHH---TTT--TT-BTTTTS---

Sequence (89 aa):
MGLDIIEFVMAAEKEFGLQLPDNEVGFITTVGEFTNLIHQKLLAKYGLTPCLSNDAVFDKIKALLVKEQGLSASEIQRTSRFVQDLQMD